Protein AF-A0A936KT62-F1 (afdb_monomer_lite)

Foldseek 3Di:
DKFFPVCVVVCPPVVVVQAWDDWDDDDGTIRTDGDHPPLLVVLVVQVVCPPRDDDPDDVVSVVNVVVVVVVVCVVVVNDDDD

Structure (mmCIF, N/CA/C/O backbone):
data_AF-A0A936KT62-F1
#
_entry.id   AF-A0A936KT62-F1
#
loop_
_atom_site.group_PDB
_atom_site.id
_atom_site.type_symbol
_atom_site.label_atom_id
_atom_site.label_alt_id
_atom_site.label_comp_id
_atom_site.label_asym_id
_atom_site.label_entity_id
_atom_site.label_seq_id
_atom_site.pdbx_PDB_ins_code
_atom_site.Cartn_x
_atom_site.Cartn_y
_atom_site.Cartn_z
_atom_site.occupancy
_atom_site.B_iso_or_equiv
_atom_site.auth_seq_id
_atom_site.auth_comp_id
_atom_site.auth_asym_id
_atom_site.auth_atom_id
_atom_site.pdbx_PDB_model_num
ATOM 1 N N . MET A 1 1 ? 5.902 -3.610 -4.559 1.00 94.19 1 MET A N 1
ATOM 2 C CA . MET A 1 1 ? 4.947 -4.035 -3.503 1.00 94.19 1 MET A CA 1
ATOM 3 C C . MET A 1 1 ? 4.772 -5.534 -3.618 1.00 94.19 1 MET A C 1
ATOM 5 O O . MET A 1 1 ? 4.568 -5.994 -4.728 1.00 94.19 1 MET A O 1
ATOM 9 N N . GLN A 1 2 ? 4.855 -6.292 -2.528 1.00 95.06 2 GLN A N 1
ATOM 10 C CA . GLN A 1 2 ? 4.527 -7.720 -2.552 1.00 95.06 2 GLN A CA 1
ATOM 11 C C . GLN A 1 2 ? 3.031 -7.913 -2.329 1.00 95.06 2 GLN A C 1
ATOM 13 O O . GLN A 1 2 ? 2.439 -7.255 -1.471 1.00 95.06 2 GLN A O 1
ATOM 18 N N . VAL A 1 3 ? 2.441 -8.829 -3.090 1.00 94.44 3 VAL A N 1
ATOM 19 C CA . VAL A 1 3 ? 1.034 -9.215 -2.998 1.00 94.44 3 VAL A CA 1
ATOM 20 C C . VAL A 1 3 ? 0.943 -10.720 -2.798 1.00 94.44 3 VAL A C 1
ATOM 22 O O . VAL A 1 3 ? 1.574 -11.485 -3.529 1.00 94.44 3 VAL A O 1
ATOM 25 N N . ASN A 1 4 ? 0.151 -11.163 -1.823 1.00 92.62 4 ASN A N 1
ATOM 26 C CA . ASN A 1 4 ? -0.129 -12.587 -1.650 1.00 92.62 4 ASN A CA 1
ATOM 27 C C . ASN A 1 4 ? -0.825 -13.138 -2.907 1.00 92.62 4 ASN A C 1
ATOM 29 O O . ASN A 1 4 ? -1.846 -12.596 -3.336 1.00 92.62 4 ASN A O 1
ATOM 33 N N . LYS A 1 5 ? -0.307 -14.236 -3.475 1.00 89.88 5 LYS A N 1
ATOM 34 C CA . LYS A 1 5 ? -0.859 -14.875 -4.682 1.00 89.88 5 LYS A CA 1
ATOM 35 C C . LYS A 1 5 ? -2.359 -15.146 -4.585 1.00 89.88 5 LYS A C 1
ATOM 37 O O . LYS A 1 5 ? -3.078 -14.865 -5.541 1.00 89.88 5 LYS A O 1
ATOM 42 N N . ALA A 1 6 ? -2.846 -15.607 -3.433 1.00 89.19 6 ALA A N 1
ATOM 43 C CA . ALA A 1 6 ? -4.268 -15.887 -3.224 1.00 89.19 6 ALA A CA 1
ATOM 44 C C . ALA A 1 6 ? -5.153 -14.628 -3.328 1.00 89.19 6 ALA A C 1
ATOM 46 O O . ALA A 1 6 ? -6.335 -14.717 -3.655 1.00 89.19 6 ALA A O 1
ATOM 47 N N . TYR A 1 7 ? -4.577 -13.447 -3.092 1.00 89.69 7 TYR A N 1
ATOM 48 C CA . TYR A 1 7 ? -5.285 -12.170 -3.120 1.00 89.69 7 TYR A CA 1
ATOM 49 C C . TYR A 1 7 ? -5.229 -11.464 -4.486 1.00 89.69 7 TYR A C 1
ATOM 51 O O . TYR A 1 7 ? -5.961 -10.507 -4.736 1.00 89.69 7 TYR A O 1
ATOM 59 N N . THR A 1 8 ? -4.407 -11.956 -5.417 1.00 87.94 8 THR A N 1
ATOM 60 C CA . THR A 1 8 ? -4.224 -11.353 -6.753 1.00 87.94 8 THR A CA 1
ATOM 61 C C . THR A 1 8 ? -5.509 -11.317 -7.580 1.00 87.94 8 THR A C 1
ATOM 63 O O . THR A 1 8 ? -5.684 -10.439 -8.421 1.00 87.94 8 THR A O 1
ATOM 66 N N . GLN A 1 9 ? -6.467 -12.206 -7.314 1.00 86.19 9 GLN A N 1
ATOM 67 C CA . GLN A 1 9 ? -7.753 -12.182 -8.008 1.00 86.19 9 GLN A CA 1
ATOM 68 C C . GLN A 1 9 ? -8.593 -10.933 -7.703 1.00 86.19 9 GLN A C 1
ATOM 70 O O . GLN A 1 9 ? -9.382 -10.523 -8.551 1.00 86.19 9 GLN A O 1
ATOM 75 N N . TYR A 1 10 ? -8.392 -10.311 -6.537 1.00 84.44 10 TYR A N 1
ATOM 76 C CA . TYR A 1 10 ? -9.123 -9.117 -6.107 1.00 84.44 10 TYR A CA 1
ATOM 77 C C . TYR A 1 10 ? -8.461 -7.814 -6.570 1.00 84.44 10 TYR A C 1
ATOM 79 O O . TYR A 1 10 ? -9.102 -6.769 -6.565 1.00 84.44 10 TYR A O 1
ATOM 87 N N . ILE A 1 11 ? -7.193 -7.863 -6.998 1.00 87.06 11 ILE A N 1
ATOM 88 C CA . ILE A 1 11 ? -6.422 -6.676 -7.402 1.00 87.06 11 ILE A CA 1
ATOM 89 C C . ILE A 1 11 ? -6.481 -6.388 -8.911 1.00 87.06 11 ILE A C 1
ATOM 91 O O . ILE A 1 11 ? -6.018 -5.335 -9.341 1.00 87.06 11 ILE A O 1
ATOM 95 N N . LYS A 1 12 ? -7.051 -7.309 -9.705 1.00 84.19 12 LYS A N 1
ATOM 96 C CA . LYS A 1 12 ? -6.962 -7.365 -11.178 1.00 84.19 12 LYS A CA 1
ATOM 97 C C . LYS A 1 12 ? -7.092 -6.011 -11.874 1.00 84.19 12 LYS A C 1
ATOM 99 O O . LYS A 1 12 ? -6.088 -5.483 -12.327 1.00 84.19 12 LYS A O 1
ATOM 104 N N . GLU A 1 13 ? -8.297 -5.458 -11.954 1.00 85.19 13 GLU A N 1
ATOM 105 C CA . GLU A 1 13 ? -8.531 -4.201 -12.680 1.00 85.19 13 GLU A CA 1
ATOM 106 C C . GLU A 1 13 ? -8.113 -2.977 -11.853 1.00 85.19 13 GLU A C 1
ATOM 108 O O . GLU A 1 13 ? -7.675 -1.960 -12.388 1.00 85.19 13 GLU A O 1
ATOM 113 N N . TYR A 1 14 ? -8.176 -3.081 -10.522 1.00 86.62 14 TYR A N 1
ATOM 114 C CA . TYR A 1 14 ? -7.846 -1.978 -9.621 1.00 86.62 14 TYR A CA 1
ATOM 115 C C . TYR A 1 14 ? -6.372 -1.569 -9.687 1.00 86.62 14 TYR A C 1
ATOM 117 O O . TYR A 1 14 ? -6.070 -0.387 -9.550 1.00 86.62 14 TYR A O 1
ATOM 125 N N . LYS A 1 15 ? -5.444 -2.501 -9.953 1.00 92.12 15 LYS A N 1
ATOM 126 C CA . LYS A 1 15 ? -4.005 -2.190 -10.004 1.00 92.12 15 LYS A CA 1
ATOM 127 C C . LYS A 1 15 ? -3.649 -1.163 -11.084 1.00 92.12 15 LYS A C 1
ATOM 129 O O . LYS A 1 15 ? -2.723 -0.377 -10.891 1.00 92.12 15 LYS A O 1
ATOM 134 N N . TYR A 1 16 ? -4.393 -1.130 -12.192 1.00 93.38 16 TYR A N 1
ATOM 135 C CA . TYR A 1 16 ? -4.137 -0.197 -13.292 1.00 93.38 16 TYR A CA 1
ATOM 136 C C . TYR A 1 16 ? -4.477 1.250 -12.924 1.00 93.38 16 TYR A C 1
ATOM 138 O O . TYR A 1 16 ? -3.749 2.155 -13.323 1.00 93.38 16 TYR A O 1
ATOM 146 N N . TRP A 1 17 ? -5.491 1.471 -12.080 1.00 91.19 17 TRP A N 1
ATOM 147 C CA . TRP A 1 17 ? -5.807 2.800 -11.539 1.00 91.19 17 TRP A CA 1
ATOM 148 C C . TRP A 1 17 ? -4.658 3.394 -10.725 1.00 91.19 17 TRP A C 1
ATOM 150 O O . TRP A 1 17 ? -4.466 4.606 -10.713 1.00 91.19 17 TRP A O 1
ATOM 160 N N . TYR A 1 18 ? -3.864 2.538 -10.083 1.00 92.00 18 TYR A N 1
ATOM 161 C CA . TYR A 1 18 ? -2.712 2.938 -9.282 1.00 92.00 18 TYR A CA 1
ATOM 162 C C . TYR A 1 18 ? -1.391 2.932 -10.062 1.00 92.00 18 TYR A C 1
ATOM 164 O O . TYR A 1 18 ? -0.330 2.998 -9.442 1.00 92.00 18 TYR A O 1
ATOM 172 N N . GLY A 1 19 ? -1.431 2.868 -11.398 1.00 94.94 19 GLY A N 1
ATOM 173 C CA . GLY A 1 19 ? -0.243 3.000 -12.244 1.00 94.94 19 GLY A CA 1
ATOM 174 C C . GLY A 1 19 ? 0.614 1.738 -12.321 1.00 94.94 19 GLY A C 1
ATOM 175 O O . GLY A 1 19 ? 1.839 1.830 -12.388 1.00 94.94 19 GLY A O 1
ATOM 176 N N . PHE A 1 20 ? 0.003 0.552 -12.270 1.00 96.69 20 PHE A N 1
ATOM 177 C CA . PHE A 1 20 ? 0.710 -0.716 -12.463 1.00 96.69 20 PHE A CA 1
ATOM 178 C C . PHE A 1 20 ? 1.541 -0.718 -13.755 1.00 96.69 20 PHE A C 1
ATOM 180 O O . PHE A 1 20 ? 1.054 -0.335 -14.816 1.00 96.69 20 PHE A O 1
ATOM 187 N N . THR A 1 21 ? 2.783 -1.194 -13.661 1.00 96.50 21 THR A N 1
ATOM 188 C CA . THR A 1 21 ? 3.709 -1.287 -14.800 1.00 96.50 21 THR A CA 1
ATOM 189 C C . THR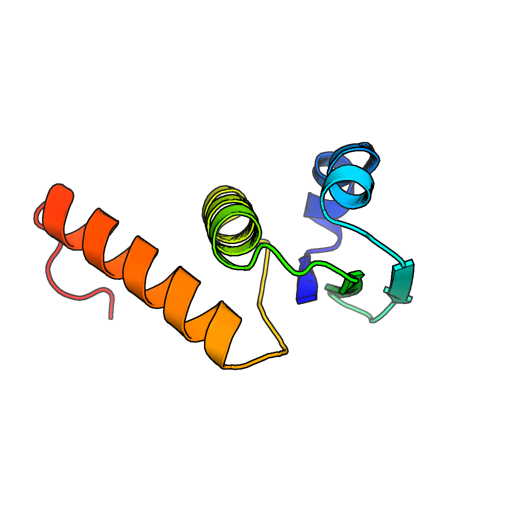 A 1 21 ? 4.014 -2.736 -15.158 1.00 96.50 21 THR A C 1
ATOM 191 O O . THR A 1 21 ? 3.785 -3.155 -16.288 1.00 96.50 21 THR A O 1
ATOM 194 N N . HIS A 1 22 ? 4.512 -3.513 -14.200 1.00 95.88 22 HIS A N 1
ATOM 195 C CA . HIS A 1 22 ? 4.866 -4.912 -14.394 1.00 95.88 22 HIS A CA 1
ATOM 196 C C . HIS A 1 22 ? 4.854 -5.673 -13.068 1.00 95.88 22 HIS A C 1
ATOM 198 O O . HIS A 1 22 ? 4.815 -5.081 -11.983 1.00 95.88 22 HIS A O 1
ATOM 204 N N . GLU A 1 23 ? 4.892 -6.998 -13.172 1.00 95.19 23 GLU A N 1
ATOM 205 C CA . GLU A 1 23 ? 5.003 -7.901 -12.036 1.00 95.19 23 GLU A CA 1
ATOM 206 C C . GLU A 1 23 ? 6.098 -8.945 -12.246 1.00 95.19 23 GLU A C 1
ATOM 208 O O . GLU A 1 23 ? 6.356 -9.379 -13.368 1.00 95.19 23 GLU A O 1
ATOM 213 N N . VAL A 1 24 ? 6.725 -9.343 -11.143 1.00 94.06 24 VAL A N 1
ATOM 214 C CA . VAL A 1 24 ? 7.711 -10.415 -11.071 1.00 94.06 24 VAL A CA 1
ATOM 215 C C . VAL A 1 24 ? 7.150 -11.486 -10.144 1.00 94.06 24 VAL A C 1
ATOM 217 O O . VAL A 1 24 ? 6.815 -11.226 -8.985 1.00 94.06 24 VAL A O 1
ATOM 220 N N . ALA A 1 25 ? 6.990 -12.697 -10.671 1.00 86.94 25 ALA A N 1
ATOM 221 C CA . ALA A 1 25 ? 6.490 -13.818 -9.893 1.00 86.94 25 ALA A CA 1
ATOM 222 C C . ALA A 1 25 ? 7.613 -14.414 -9.030 1.00 86.94 25 ALA A C 1
ATOM 224 O O . ALA A 1 25 ? 8.640 -14.836 -9.555 1.00 86.94 25 ALA A O 1
ATOM 225 N N . ASP A 1 26 ? 7.377 -14.500 -7.722 1.00 80.56 26 ASP A N 1
ATOM 226 C CA . ASP A 1 26 ? 8.163 -15.289 -6.768 1.00 80.56 26 ASP A CA 1
ATOM 227 C C . ASP A 1 26 ? 7.293 -16.458 -6.250 1.00 80.56 26 ASP A C 1
ATOM 229 O O . ASP A 1 26 ? 6.116 -16.571 -6.598 1.00 80.56 26 ASP A O 1
ATOM 233 N N . ASN A 1 27 ? 7.829 -17.380 -5.450 1.00 77.25 27 ASN A N 1
ATOM 234 C CA . ASN A 1 27 ? 7.134 -18.587 -4.999 1.00 77.25 27 ASN A CA 1
ATOM 235 C C . ASN A 1 27 ? 5.850 -18.283 -4.206 1.00 77.25 27 ASN A C 1
ATOM 237 O O . ASN A 1 27 ? 4.783 -18.782 -4.572 1.00 77.25 27 ASN A O 1
ATOM 241 N N . SER A 1 28 ? 5.914 -17.429 -3.183 1.00 82.62 28 SER A N 1
ATOM 242 C CA . SER A 1 28 ? 4.776 -17.173 -2.275 1.00 82.62 28 SER A CA 1
ATOM 243 C C . SER A 1 28 ? 4.064 -15.841 -2.529 1.00 82.62 28 SER A C 1
ATOM 245 O O . SER A 1 28 ? 2.912 -15.662 -2.131 1.00 82.62 28 SER A O 1
ATOM 247 N N . PHE A 1 29 ? 4.721 -14.916 -3.228 1.00 90.44 29 PHE A N 1
ATOM 248 C CA . PHE A 1 29 ? 4.226 -13.566 -3.480 1.00 90.44 29 PHE A CA 1
ATOM 249 C C . PHE A 1 29 ? 4.397 -13.187 -4.951 1.00 90.44 29 PHE A C 1
ATOM 251 O O . PHE A 1 29 ? 5.197 -13.773 -5.677 1.00 90.44 29 PHE A O 1
ATOM 258 N N . ILE A 1 30 ? 3.629 -12.195 -5.386 1.00 93.88 30 ILE A N 1
ATOM 259 C CA . ILE A 1 30 ? 3.871 -11.482 -6.638 1.00 93.88 30 ILE A CA 1
ATOM 260 C C . ILE A 1 30 ? 4.415 -10.109 -6.272 1.00 93.88 30 ILE A C 1
ATOM 262 O O . ILE A 1 30 ? 3.760 -9.358 -5.544 1.00 93.88 30 ILE A O 1
ATOM 266 N N . GLU A 1 31 ? 5.605 -9.777 -6.758 1.00 95.25 31 GLU A N 1
ATOM 267 C CA . GLU A 1 31 ? 6.117 -8.418 -6.670 1.00 95.25 31 GLU A 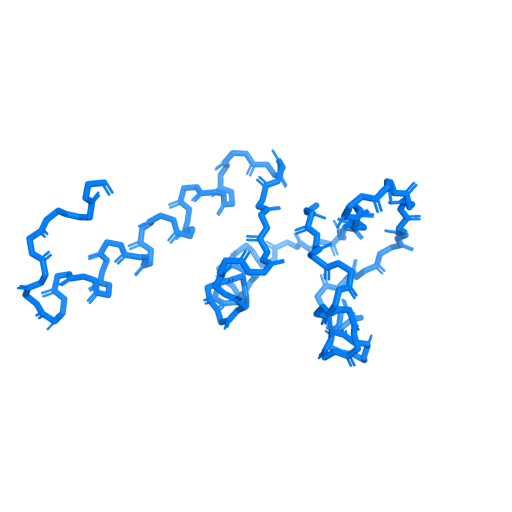CA 1
ATOM 268 C C . GLU A 1 31 ? 5.520 -7.589 -7.804 1.00 95.25 31 GLU A C 1
ATOM 270 O O . GLU A 1 31 ? 5.670 -7.910 -8.975 1.00 95.25 31 GLU A O 1
ATOM 275 N N . MET A 1 32 ? 4.806 -6.527 -7.453 1.00 95.44 32 MET A N 1
ATOM 276 C CA . MET A 1 32 ? 4.176 -5.605 -8.389 1.00 95.44 32 MET A CA 1
ATOM 277 C C . MET A 1 32 ? 4.840 -4.232 -8.309 1.00 95.44 32 MET A C 1
ATOM 279 O O . MET A 1 32 ? 5.056 -3.694 -7.212 1.00 95.44 32 MET A O 1
ATOM 283 N N . HIS A 1 33 ? 5.108 -3.648 -9.474 1.00 96.56 33 HIS A N 1
ATOM 284 C CA . HIS A 1 33 ? 5.712 -2.329 -9.625 1.00 96.56 33 HIS A CA 1
ATOM 285 C C . HIS A 1 33 ? 4.695 -1.324 -10.153 1.00 96.56 33 HIS A C 1
ATOM 287 O O . HIS A 1 33 ? 3.927 -1.608 -11.075 1.00 96.56 33 HIS A O 1
ATOM 293 N N . PHE A 1 34 ? 4.738 -0.119 -9.596 1.00 96.81 34 PHE A N 1
ATOM 294 C CA . PHE A 1 34 ? 3.786 0.945 -9.880 1.00 96.81 34 PHE A CA 1
ATOM 295 C C . PHE A 1 34 ? 4.530 2.251 -10.133 1.00 96.81 34 PHE A C 1
ATOM 297 O O . PHE A 1 34 ? 5.505 2.552 -9.443 1.00 96.81 34 PHE A O 1
ATOM 304 N N . TYR A 1 35 ? 4.046 3.027 -11.096 1.00 95.81 35 TYR A N 1
ATOM 305 C CA . TYR A 1 35 ? 4.449 4.406 -11.314 1.00 95.81 35 TYR A CA 1
ATOM 306 C C . TYR A 1 35 ? 3.296 5.316 -10.898 1.00 95.81 35 TYR A C 1
ATOM 308 O O . TYR A 1 35 ? 2.314 5.469 -11.622 1.00 95.81 35 TYR A O 1
ATOM 316 N N . ASN A 1 36 ? 3.392 5.869 -9.691 1.00 93.38 36 ASN A N 1
ATOM 317 C CA . ASN A 1 36 ? 2.334 6.674 -9.097 1.00 93.38 36 ASN A CA 1
ATOM 318 C C . ASN A 1 36 ? 2.934 7.762 -8.203 1.00 93.38 36 ASN A C 1
ATOM 320 O O . ASN A 1 36 ? 3.758 7.469 -7.337 1.00 93.38 36 ASN A O 1
ATOM 324 N N . SER A 1 37 ? 2.525 9.010 -8.424 1.00 93.62 37 SER A N 1
ATOM 325 C CA . SER A 1 37 ? 2.937 10.166 -7.623 1.00 93.62 37 SER A CA 1
ATOM 326 C C . SER A 1 37 ? 2.031 10.426 -6.415 1.00 93.62 37 SER A C 1
ATOM 328 O O . SER A 1 37 ? 2.435 11.129 -5.493 1.00 93.62 37 SER A O 1
ATOM 330 N N . ASP A 1 38 ? 0.812 9.884 -6.406 1.00 95.31 38 ASP A N 1
ATOM 331 C CA . ASP A 1 38 ? -0.132 10.002 -5.296 1.00 95.31 38 ASP A CA 1
ATOM 332 C C . ASP A 1 38 ? 0.141 8.930 -4.233 1.00 95.31 38 ASP A C 1
ATOM 334 O O . ASP A 1 38 ? -0.492 7.871 -4.175 1.00 95.31 38 ASP A O 1
ATOM 338 N N . PHE A 1 39 ? 1.112 9.208 -3.363 1.00 95.31 39 PHE A N 1
ATOM 339 C CA . PHE A 1 39 ? 1.431 8.306 -2.260 1.00 95.31 39 PHE A CA 1
ATOM 340 C C . PHE A 1 39 ? 0.331 8.225 -1.198 1.00 95.31 39 PHE A C 1
ATOM 342 O O . PHE A 1 39 ? 0.244 7.204 -0.519 1.00 95.31 39 PHE A O 1
ATOM 349 N N . ASP A 1 40 ? -0.501 9.254 -1.030 1.00 96.19 40 ASP A N 1
ATOM 350 C CA . ASP A 1 40 ? -1.558 9.247 -0.015 1.00 96.19 40 ASP A CA 1
ATOM 351 C C . ASP A 1 40 ? -2.727 8.354 -0.440 1.00 96.19 40 ASP A C 1
ATOM 353 O O . ASP A 1 40 ? -3.185 7.516 0.344 1.00 96.19 40 ASP A O 1
ATOM 357 N N . GLY A 1 41 ? -3.166 8.459 -1.696 1.00 95.12 41 GLY A N 1
ATOM 358 C CA . GLY A 1 41 ? -4.145 7.544 -2.276 1.00 95.12 41 GLY A CA 1
ATOM 359 C C . GLY A 1 41 ? -3.631 6.106 -2.316 1.00 95.12 41 GLY A C 1
ATOM 360 O O . GLY A 1 41 ? -4.352 5.180 -1.932 1.00 95.12 41 GLY A O 1
ATOM 361 N N . PHE A 1 42 ? -2.363 5.910 -2.693 1.00 95.81 42 PHE A N 1
ATOM 362 C CA . PHE A 1 42 ? -1.751 4.581 -2.708 1.00 95.81 42 PHE A CA 1
ATOM 363 C C . PHE A 1 42 ? -1.652 3.978 -1.300 1.00 95.81 42 PHE A C 1
ATOM 365 O O . PHE A 1 42 ? -1.977 2.809 -1.109 1.00 95.81 42 PHE A O 1
ATOM 372 N N . ALA A 1 43 ? -1.271 4.762 -0.287 1.00 96.56 43 ALA A N 1
ATOM 373 C CA . ALA A 1 43 ? -1.201 4.287 1.095 1.00 96.56 43 ALA A CA 1
ATOM 374 C C . ALA A 1 43 ? -2.568 3.810 1.616 1.00 96.56 43 ALA A C 1
ATOM 376 O O . ALA A 1 43 ? -2.654 2.772 2.273 1.00 96.56 43 ALA A O 1
ATOM 377 N N . ARG A 1 44 ? -3.658 4.515 1.282 1.00 95.62 44 ARG A N 1
ATOM 378 C CA . ARG A 1 44 ? -5.026 4.099 1.644 1.00 95.62 44 ARG A CA 1
ATOM 379 C C . ARG A 1 44 ? -5.436 2.799 0.962 1.00 95.62 44 ARG A C 1
ATOM 381 O O . ARG A 1 44 ? -6.075 1.956 1.587 1.00 95.62 44 ARG A O 1
ATOM 388 N N . TRP A 1 45 ? -5.047 2.619 -0.296 1.00 93.50 45 TRP A N 1
ATOM 389 C CA . TRP A 1 45 ? -5.285 1.370 -1.011 1.00 93.50 45 TRP A CA 1
ATOM 390 C C . TRP A 1 45 ? -4.507 0.197 -0.412 1.00 93.50 45 TRP A C 1
ATOM 392 O O . TRP A 1 45 ? -5.056 -0.893 -0.247 1.00 93.50 45 TRP A O 1
ATOM 402 N N . VAL A 1 46 ? -3.257 0.436 -0.007 1.00 94.62 46 VAL A N 1
ATOM 403 C CA . VAL A 1 46 ? -2.462 -0.566 0.709 1.00 94.62 46 VAL A CA 1
ATOM 404 C C . VAL A 1 46 ? -3.141 -0.950 2.024 1.00 94.62 46 VAL A C 1
ATOM 406 O O . VAL A 1 46 ? -3.308 -2.138 2.292 1.00 94.62 46 VAL A O 1
ATOM 409 N N . LEU A 1 47 ? -3.596 0.036 2.804 1.00 95.00 47 LEU A N 1
ATOM 410 C CA . LEU A 1 47 ? -4.324 -0.203 4.052 1.00 95.00 47 LEU A CA 1
ATOM 411 C C . LEU A 1 47 ? -5.592 -1.041 3.830 1.00 95.00 47 LEU A C 1
ATOM 413 O O . LEU A 1 47 ? -5.852 -1.954 4.607 1.00 95.00 47 LEU A O 1
ATOM 417 N N . TYR A 1 48 ? -6.349 -0.773 2.760 1.00 91.75 48 TYR A N 1
ATOM 418 C CA . TYR A 1 48 ? -7.540 -1.551 2.397 1.00 91.75 48 TYR A CA 1
ATOM 419 C C . TYR A 1 48 ? -7.235 -3.043 2.187 1.00 91.75 48 TYR A C 1
ATOM 421 O O . TYR A 1 48 ? -8.014 -3.895 2.611 1.00 91.75 48 TYR A O 1
ATOM 429 N N . GLY A 1 49 ? -6.096 -3.379 1.574 1.00 91.06 49 GLY A N 1
ATOM 430 C CA . GLY A 1 49 ? -5.687 -4.777 1.398 1.00 91.06 49 GLY A CA 1
ATOM 431 C C . GLY A 1 49 ? -5.129 -5.447 2.657 1.00 91.06 49 GLY A C 1
ATOM 432 O O . GLY A 1 49 ? -4.971 -6.674 2.673 1.00 91.06 49 GLY A O 1
ATOM 433 N N . GLY A 1 50 ? -4.837 -4.672 3.707 1.00 92.94 50 GLY A N 1
ATOM 434 C CA . GLY A 1 50 ? -4.292 -5.155 4.973 1.00 92.94 50 GLY A CA 1
ATOM 435 C C . GLY A 1 50 ? -3.042 -6.018 4.780 1.00 92.94 50 GLY A C 1
ATOM 436 O O . GLY A 1 50 ? -2.156 -5.698 3.989 1.00 92.94 50 GLY A O 1
ATOM 437 N N . ASN A 1 51 ? -3.004 -7.169 5.453 1.00 93.19 51 ASN A N 1
ATOM 438 C CA . ASN A 1 51 ? -1.856 -8.087 5.442 1.00 93.19 51 ASN A CA 1
ATOM 439 C C . ASN A 1 51 ? -1.629 -8.811 4.100 1.00 93.19 51 ASN A C 1
ATOM 441 O O . ASN A 1 51 ? -0.687 -9.593 3.975 1.00 93.19 51 ASN A O 1
ATOM 445 N N . ASN A 1 52 ? -2.475 -8.584 3.089 1.00 93.50 52 ASN A N 1
ATOM 446 C CA . ASN A 1 52 ? -2.268 -9.142 1.750 1.00 93.50 52 ASN A CA 1
ATOM 447 C C . ASN A 1 52 ? -1.261 -8.338 0.922 1.00 93.50 52 ASN A C 1
ATOM 449 O O . ASN A 1 52 ? -0.776 -8.850 -0.092 1.00 93.50 52 ASN A O 1
ATOM 453 N N . TYR A 1 53 ? -0.961 -7.105 1.343 1.00 93.69 53 TYR A N 1
ATOM 454 C CA . TYR A 1 53 ? -0.029 -6.201 0.686 1.00 93.69 53 TYR A CA 1
ATOM 455 C C . TYR A 1 53 ? 1.130 -5.846 1.610 1.00 93.69 53 TYR A C 1
ATOM 457 O O . TYR A 1 53 ? 0.953 -5.564 2.791 1.00 93.69 53 TYR A O 1
ATOM 465 N N . ARG A 1 54 ? 2.336 -5.802 1.045 1.00 93.44 54 ARG A N 1
ATOM 466 C CA . ARG A 1 54 ? 3.529 -5.319 1.739 1.00 93.44 54 ARG A CA 1
ATOM 467 C C .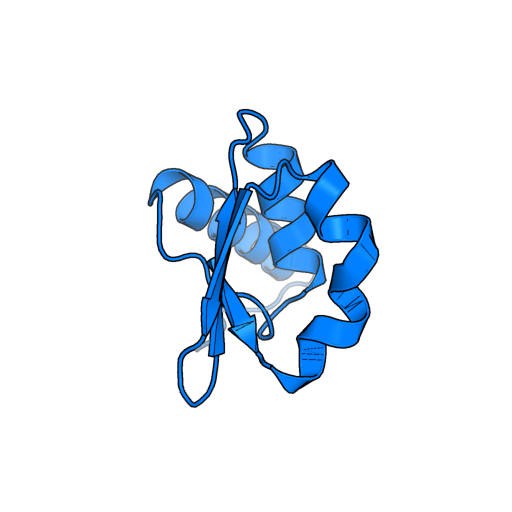 ARG A 1 54 ? 4.290 -4.339 0.862 1.00 93.44 54 ARG A C 1
ATOM 469 O O . ARG A 1 54 ? 4.680 -4.654 -0.266 1.00 93.44 54 ARG A O 1
ATOM 476 N N . ILE A 1 55 ? 4.528 -3.142 1.384 1.00 95.69 55 ILE A N 1
ATOM 477 C CA . ILE A 1 55 ? 5.375 -2.155 0.713 1.00 95.69 55 ILE A CA 1
ATOM 478 C C . ILE A 1 55 ? 6.828 -2.622 0.811 1.00 95.69 55 ILE A C 1
ATOM 480 O O . ILE A 1 55 ? 7.294 -2.988 1.886 1.00 95.69 55 ILE A O 1
ATOM 484 N N . ILE A 1 56 ? 7.516 -2.629 -0.332 1.00 95.44 56 ILE A N 1
ATOM 485 C CA . ILE A 1 56 ? 8.957 -2.915 -0.417 1.00 95.44 5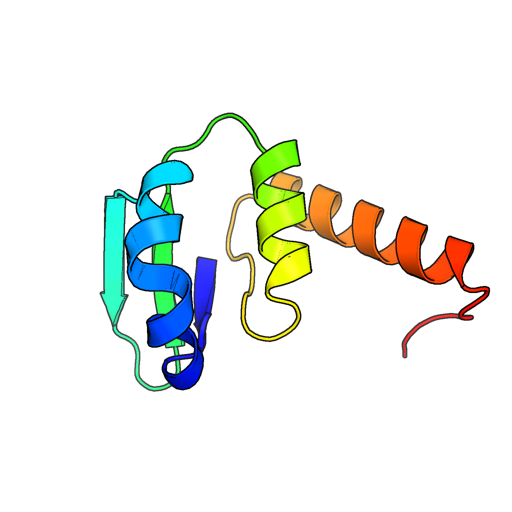6 ILE A CA 1
ATOM 486 C C . ILE A 1 56 ? 9.722 -1.589 -0.459 1.00 95.44 56 ILE A C 1
ATOM 488 O O . ILE A 1 56 ? 10.631 -1.367 0.327 1.00 95.44 56 ILE A O 1
ATOM 492 N N . HIS A 1 57 ? 9.289 -0.681 -1.339 1.00 94.88 57 HIS A N 1
ATOM 493 C CA . HIS A 1 57 ? 9.809 0.673 -1.511 1.00 94.88 57 HIS A CA 1
ATOM 494 C C . HIS A 1 57 ? 8.715 1.590 -2.096 1.00 94.88 57 HIS A C 1
ATOM 496 O O . HIS A 1 57 ? 7.769 1.076 -2.705 1.00 94.88 57 HIS A O 1
ATOM 502 N N . PRO A 1 58 ? 8.850 2.925 -1.963 1.00 96.00 58 PRO A N 1
ATOM 503 C CA . PRO A 1 58 ?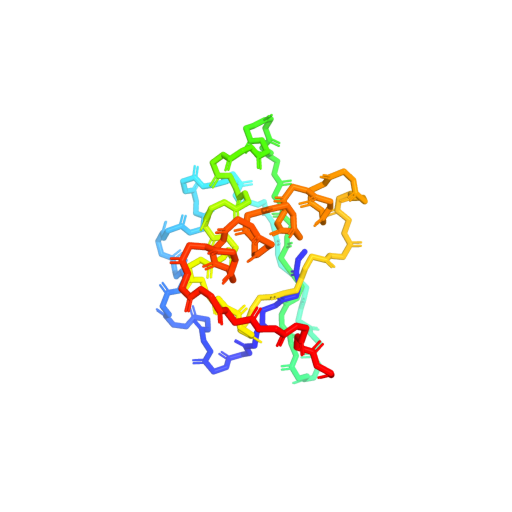 9.864 3.632 -1.170 1.00 96.00 58 PRO A CA 1
ATOM 504 C C . PRO A 1 58 ? 9.519 3.673 0.337 1.00 96.00 58 PRO A C 1
ATOM 506 O O . PRO A 1 58 ? 8.347 3.527 0.687 1.00 96.00 58 PRO A O 1
ATOM 509 N N . PRO A 1 59 ? 10.497 3.933 1.234 1.00 95.94 59 PRO A N 1
ATOM 510 C CA . PRO A 1 59 ? 10.252 4.044 2.681 1.00 95.94 59 PRO A CA 1
ATOM 511 C C . PRO A 1 59 ? 9.185 5.085 3.042 1.00 95.94 59 PRO A C 1
ATOM 513 O O . PRO A 1 59 ? 8.340 4.834 3.893 1.00 95.94 59 PRO A O 1
ATOM 516 N N . LEU A 1 60 ? 9.136 6.202 2.310 1.00 95.69 60 LEU A N 1
ATOM 517 C CA . LEU A 1 60 ? 8.114 7.239 2.485 1.00 95.69 60 LEU A CA 1
ATOM 518 C C . LEU A 1 60 ? 6.678 6.696 2.364 1.00 95.69 60 LEU A C 1
ATOM 520 O O . LEU A 1 60 ? 5.780 7.113 3.093 1.00 95.69 60 LEU A O 1
ATOM 524 N N . LEU A 1 61 ? 6.441 5.756 1.444 1.00 96.31 61 LEU A N 1
ATOM 525 C CA . LEU A 1 61 ? 5.122 5.148 1.283 1.00 96.31 61 LEU A CA 1
ATOM 526 C C . LEU A 1 61 ? 4.789 4.238 2.475 1.00 96.31 61 LEU A C 1
ATOM 528 O O . LEU A 1 61 ? 3.647 4.209 2.931 1.00 96.31 61 LEU A O 1
ATOM 532 N N . GLN A 1 62 ? 5.788 3.531 3.009 1.00 96.38 62 GLN A N 1
ATOM 533 C CA . GLN A 1 62 ? 5.637 2.717 4.214 1.00 96.38 62 GLN A CA 1
ATOM 534 C C . GLN A 1 62 ? 5.287 3.583 5.432 1.00 96.38 62 GLN A C 1
ATOM 536 O O . GLN A 1 62 ? 4.355 3.252 6.160 1.00 96.38 62 GLN A O 1
ATOM 541 N N . GLU A 1 63 ? 5.964 4.718 5.616 1.00 97.06 63 GLU A N 1
ATOM 542 C CA . GLU A 1 63 ? 5.674 5.679 6.691 1.00 97.06 63 GLU A CA 1
ATOM 543 C C . GLU A 1 63 ? 4.235 6.208 6.625 1.00 97.06 63 GLU A C 1
ATOM 545 O O . GLU A 1 63 ? 3.554 6.299 7.651 1.00 97.06 63 GLU A O 1
ATOM 550 N N . LYS A 1 64 ? 3.730 6.497 5.418 1.00 97.44 64 LYS A N 1
ATOM 551 C CA . LYS A 1 64 ? 2.338 6.927 5.218 1.00 97.44 64 LYS A CA 1
ATOM 552 C C . LYS A 1 64 ? 1.337 5.851 5.637 1.00 97.44 64 LYS A C 1
ATOM 554 O O . LYS A 1 64 ? 0.373 6.164 6.332 1.00 97.44 64 LYS A O 1
ATOM 559 N N . VAL A 1 65 ? 1.572 4.586 5.281 1.00 96.75 65 VAL A N 1
ATOM 560 C CA . VAL A 1 65 ? 0.705 3.478 5.720 1.00 96.75 65 VAL A CA 1
ATOM 561 C C . VAL A 1 65 ? 0.753 3.302 7.234 1.00 96.75 65 VAL A C 1
ATOM 563 O O . VAL A 1 65 ? -0.301 3.201 7.855 1.00 96.75 65 VAL A O 1
ATOM 566 N N . LEU A 1 66 ? 1.941 3.336 7.845 1.00 95.81 66 LEU A N 1
ATOM 567 C CA . LEU A 1 66 ? 2.081 3.253 9.303 1.00 95.81 66 LEU A CA 1
ATOM 568 C C . LEU A 1 66 ? 1.349 4.395 10.014 1.00 95.81 66 LEU A C 1
ATOM 570 O O . LEU A 1 66 ? 0.682 4.167 11.020 1.00 95.81 66 LEU A O 1
ATOM 574 N N . THR A 1 67 ? 1.403 5.605 9.457 1.00 97.31 67 THR A N 1
ATOM 575 C CA . THR A 1 67 ? 0.653 6.754 9.977 1.00 97.31 67 THR A CA 1
ATOM 576 C C . THR A 1 67 ? -0.855 6.499 9.942 1.00 97.31 67 THR A C 1
ATOM 578 O O . THR A 1 67 ? -1.538 6.753 10.933 1.00 97.31 67 THR A O 1
ATOM 581 N N . LEU A 1 68 ? -1.385 5.959 8.837 1.00 97.25 68 LEU A N 1
ATOM 582 C CA . LEU A 1 68 ? -2.807 5.616 8.733 1.00 97.25 68 LEU A CA 1
ATOM 583 C C . LEU A 1 68 ? -3.210 4.501 9.711 1.00 97.25 68 LEU A C 1
ATOM 585 O O . LEU A 1 68 ? -4.276 4.583 10.316 1.00 97.25 68 LEU A O 1
ATOM 589 N N . VAL A 1 69 ? -2.363 3.484 9.897 1.00 95.88 69 VAL A N 1
ATOM 590 C CA . VAL A 1 69 ? -2.590 2.417 10.887 1.00 95.88 69 VAL A CA 1
ATOM 591 C C . VAL A 1 69 ? -2.624 3.000 12.298 1.00 95.88 69 VAL A C 1
ATOM 593 O O . VAL A 1 69 ? -3.560 2.722 13.039 1.00 95.88 69 VAL A O 1
ATOM 596 N N . GLN A 1 70 ? -1.673 3.865 12.661 1.00 96.00 70 GLN A N 1
ATOM 597 C CA . GLN A 1 70 ? -1.660 4.511 13.975 1.00 96.00 70 GLN A CA 1
ATOM 598 C C . GLN A 1 70 ? -2.915 5.363 14.204 1.00 96.00 70 GLN A C 1
ATOM 600 O O . GLN A 1 70 ? -3.505 5.311 15.280 1.00 96.00 70 GLN A O 1
ATOM 605 N N . GLN A 1 71 ? -3.347 6.126 13.194 1.00 95.75 71 GLN A N 1
ATOM 606 C CA . GLN A 1 71 ? -4.595 6.892 13.253 1.00 95.75 71 GLN A CA 1
ATOM 607 C C . GLN A 1 71 ? -5.804 5.980 13.480 1.00 95.75 71 GLN A C 1
ATOM 609 O O . GLN A 1 71 ? -6.661 6.300 14.302 1.00 95.75 71 GLN A O 1
ATOM 614 N N . LEU A 1 72 ? -5.855 4.838 12.789 1.00 95.12 72 LEU A N 1
ATOM 615 C CA . LEU A 1 72 ? -6.921 3.852 12.934 1.00 95.12 72 LEU A CA 1
ATOM 616 C C . LEU A 1 72 ? -6.928 3.221 14.334 1.00 95.12 72 LEU A C 1
ATOM 618 O O . LEU A 1 72 ? -7.980 3.151 14.962 1.00 95.12 72 LEU A O 1
ATOM 622 N N . CYS A 1 73 ? -5.767 2.814 14.851 1.00 94.75 73 CYS A N 1
ATOM 623 C CA . CYS A 1 73 ? -5.643 2.264 16.202 1.00 94.75 73 CYS A CA 1
ATOM 624 C C . CYS A 1 73 ? -6.067 3.282 17.264 1.00 94.75 73 CYS A C 1
ATOM 626 O O . CYS A 1 73 ? -6.865 2.952 18.139 1.00 94.75 73 CYS A O 1
ATOM 628 N N . ASN A 1 74 ? -5.603 4.530 17.144 1.00 94.75 74 ASN A N 1
ATOM 629 C CA . ASN A 1 74 ? -5.986 5.615 18.047 1.00 94.75 74 ASN A CA 1
ATOM 630 C C . ASN A 1 74 ? -7.501 5.854 18.026 1.00 94.75 74 ASN A C 1
ATOM 632 O O . ASN A 1 74 ? -8.108 6.026 19.077 1.00 94.75 74 ASN A O 1
ATOM 636 N N . TRP A 1 75 ? -8.121 5.841 16.841 1.00 96.38 75 TRP A N 1
ATOM 637 C CA . TRP A 1 75 ? -9.567 6.025 16.692 1.00 96.38 75 TRP A CA 1
ATOM 638 C C . TRP A 1 75 ? -10.378 4.964 17.446 1.00 96.38 75 TRP A C 1
ATOM 640 O O . TRP A 1 75 ? -11.414 5.274 18.031 1.00 96.38 75 TRP A O 1
ATOM 650 N N . TYR A 1 76 ? -9.896 3.721 17.458 1.00 96.00 76 TYR A N 1
ATOM 651 C CA . TYR A 1 76 ? -10.554 2.602 18.132 1.00 96.00 76 TYR A CA 1
ATOM 652 C C . TYR A 1 76 ? -10.033 2.331 19.552 1.00 96.00 76 TYR A C 1
ATOM 654 O O . TYR A 1 76 ? -10.434 1.336 20.150 1.00 96.00 76 TYR A O 1
ATOM 662 N N . ASN A 1 77 ? -9.189 3.209 20.112 1.00 94.44 77 ASN A N 1
ATOM 663 C CA . ASN A 1 77 ? -8.541 3.032 21.420 1.00 94.44 77 ASN A CA 1
ATOM 664 C C . ASN A 1 77 ? -7.829 1.670 21.561 1.00 94.44 77 ASN A C 1
ATOM 666 O O . ASN A 1 77 ? -7.948 0.996 22.582 1.00 94.44 77 ASN A O 1
ATOM 670 N N . ILE A 1 78 ? -7.124 1.246 20.509 1.00 93.38 78 ILE A N 1
ATOM 671 C CA . ILE A 1 78 ? -6.307 0.029 20.520 1.00 93.38 78 ILE A CA 1
ATOM 672 C C . ILE A 1 78 ? -4.907 0.408 21.009 1.00 93.38 78 ILE A C 1
ATOM 674 O O . ILE A 1 78 ? -4.154 1.072 20.290 1.00 93.38 78 ILE A O 1
ATOM 678 N N . ASP A 1 79 ? -4.558 -0.022 22.221 1.00 80.88 79 ASP A N 1
ATOM 679 C CA . ASP A 1 79 ? -3.194 0.077 22.740 1.00 80.88 79 ASP A CA 1
ATOM 680 C C . ASP A 1 79 ? -2.278 -0.871 21.955 1.00 80.88 79 ASP A C 1
ATOM 682 O O . ASP A 1 79 ? -2.674 -1.998 21.676 1.00 80.88 79 ASP A O 1
ATOM 686 N N . LYS A 1 80 ? -1.100 -0.361 21.556 1.00 61.69 80 LYS A N 1
ATOM 687 C CA . LYS A 1 80 ? -0.034 -0.994 20.745 1.00 61.69 80 LYS A CA 1
ATOM 688 C C . LYS A 1 80 ? -0.310 -2.426 20.250 1.00 61.69 80 LYS A C 1
ATOM 690 O O . LYS A 1 80 ? -0.377 -3.368 21.028 1.00 61.69 80 LYS A O 1
ATOM 695 N N . ILE A 1 81 ? -0.330 -2.583 18.925 1.00 59.38 81 ILE A N 1
ATOM 696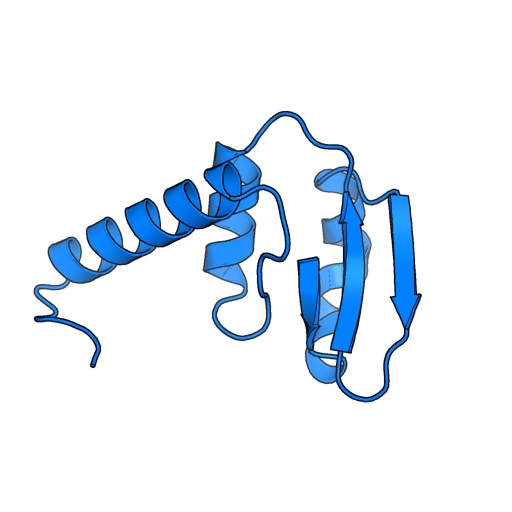 C CA . ILE A 1 81 ? -0.255 -3.896 18.277 1.00 59.38 81 ILE A CA 1
ATOM 697 C C . ILE A 1 81 ? 1.175 -4.421 18.483 1.00 59.38 81 ILE A C 1
ATOM 699 O O . ILE A 1 81 ? 2.102 -3.883 17.871 1.00 59.38 81 ILE A O 1
ATOM 703 N N . ASP A 1 82 ? 1.335 -5.388 19.391 1.00 48.25 82 ASP A N 1
ATOM 704 C CA . ASP A 1 82 ? 2.570 -6.167 19.584 1.00 48.25 82 ASP A CA 1
ATOM 705 C C . ASP A 1 82 ? 2.962 -6.957 18.320 1.00 48.25 82 ASP A C 1
ATOM 707 O O . ASP A 1 82 ? 2.054 -7.477 17.623 1.00 48.25 82 ASP A O 1
#

pLDDT: mean 91.71, std 8.16, range [48.25, 97.44]

Sequence (82 aa):
MQVNKAYTQYIKEYKYWYGFTHEVADNSFIEMHFYNSDFDGFARWVLYGGNNYRIIHPPLLQEKVLTLVQQLCNWYNIDKID

Radius of gyration: 13.26 Å; chains: 1; bounding box: 21×29×38 Å

Secondary structure (DSSP, 8-state):
-EEEGGGHHHHTTHHHHTTEEEEEE-SSEEEEEE--S-HHHHHHHHHHHGGGEE--S-HHHHHHHHHHHHHHHHHTT-----